Protein AF-A0A8J2XD46-F1 (afdb_monomer_lite)

Foldseek 3Di:
DPPDPCPPPPVQKKFWKWAQDPVPRDIQIDIGGPPDDDDPRIDTPPDIDDPVVSVVVRVVVVVVPPDD

Sequence (68 aa):
MIYTSKNDTDTTIYKVIIKVDEETDMLDFSIWPAHRTNPTGWKDIKKTGTKQECIDYAVKARSRRKSA

Secondary structure (DSSP, 8-state):
-------------EEEEEEEETTTTEEEEEEEETTSPPPTT-EEEEEEE-HHHHHHHHHHHHHTT---

Structure (mmCIF, N/CA/C/O backbone):
data_AF-A0A8J2XD46-F1
#
_entry.id   AF-A0A8J2XD46-F1
#
loop_
_atom_site.group_PDB
_atom_site.id
_atom_site.type_symbol
_atom_site.label_atom_id
_atom_site.label_alt_id
_atom_site.label_comp_id
_atom_site.label_asym_id
_atom_site.label_entity_id
_atom_site.label_seq_id
_atom_site.pdbx_PDB_ins_code
_atom_site.Cartn_x
_atom_site.Cartn_y
_atom_site.Cartn_z
_atom_site.occupancy
_atom_site.B_iso_or_equiv
_atom_site.auth_seq_id
_atom_site.auth_comp_id
_atom_site.auth_asym_id
_atom_site.auth_atom_id
_atom_site.pdbx_PDB_model_num
ATOM 1 N N . MET A 1 1 ? -15.315 24.807 11.849 1.00 46.59 1 MET A N 1
ATOM 2 C CA . MET A 1 1 ? -14.289 23.751 11.971 1.00 46.59 1 MET A CA 1
ATOM 3 C C . MET A 1 1 ? -14.954 22.497 12.493 1.00 46.59 1 MET A C 1
ATOM 5 O O . MET A 1 1 ? -15.276 22.452 13.668 1.00 46.59 1 MET A O 1
ATOM 9 N N . ILE A 1 2 ? -15.226 21.531 11.620 1.00 47.66 2 ILE A N 1
ATOM 10 C CA . ILE A 1 2 ? -15.505 20.147 12.013 1.00 47.66 2 ILE A CA 1
ATOM 11 C C . ILE A 1 2 ? -15.322 19.310 10.751 1.00 47.66 2 ILE A C 1
ATOM 13 O O . ILE A 1 2 ? -16.244 19.167 9.959 1.00 47.66 2 ILE A O 1
ATOM 17 N N . TYR A 1 3 ? -14.110 18.804 10.523 1.00 49.72 3 TYR A N 1
ATOM 18 C CA . TYR A 1 3 ? -14.007 17.560 9.769 1.00 49.72 3 TYR A CA 1
ATOM 19 C C . TYR A 1 3 ? -14.228 16.476 10.801 1.00 49.72 3 TYR A C 1
ATOM 21 O O . TYR A 1 3 ? -13.321 16.106 11.541 1.00 49.72 3 TYR A O 1
ATOM 29 N N . THR A 1 4 ? -15.498 16.104 10.937 1.00 45.94 4 THR A N 1
ATOM 30 C CA . THR A 1 4 ? -15.969 15.064 11.834 1.00 45.94 4 THR A CA 1
ATOM 31 C C . THR A 1 4 ? -15.076 13.852 11.647 1.00 45.94 4 THR A C 1
ATOM 33 O O . THR A 1 4 ? -15.007 13.291 10.552 1.00 45.94 4 THR A O 1
ATOM 36 N N . SER A 1 5 ? -14.368 13.491 12.713 1.00 56.34 5 SER A N 1
ATOM 37 C CA . SER A 1 5 ? -13.622 12.253 12.841 1.00 56.34 5 SER A CA 1
ATOM 38 C C . SER A 1 5 ? -14.574 11.099 12.556 1.00 56.34 5 SER A C 1
ATOM 40 O O . SER A 1 5 ? -15.258 10.605 13.450 1.00 56.34 5 SER A O 1
ATOM 42 N N . LYS A 1 6 ? -14.659 10.674 11.296 1.00 52.25 6 LYS A N 1
ATOM 43 C CA . LYS A 1 6 ? -15.293 9.411 10.948 1.00 52.25 6 LYS A CA 1
ATOM 44 C C . LYS A 1 6 ? -14.271 8.341 11.304 1.00 52.25 6 LYS A C 1
ATOM 46 O O . LYS A 1 6 ? -13.536 7.839 10.460 1.00 52.25 6 LYS A O 1
ATOM 51 N N . ASN A 1 7 ? -14.210 8.032 12.595 1.00 58.97 7 ASN A N 1
ATOM 52 C CA . ASN A 1 7 ? -13.702 6.766 13.099 1.00 58.97 7 ASN A CA 1
ATOM 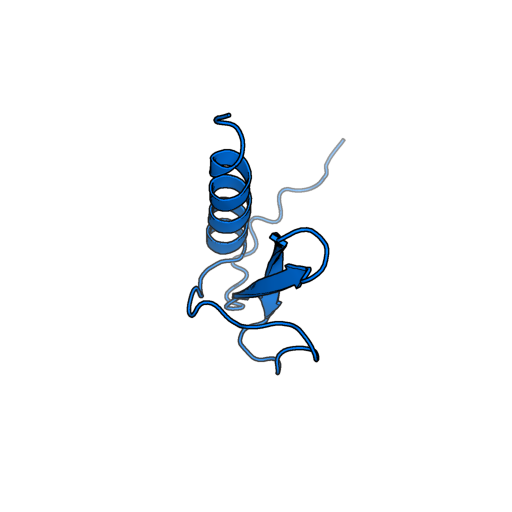53 C C . ASN A 1 7 ? -14.730 5.682 12.738 1.00 58.97 7 ASN A C 1
ATOM 55 O O . ASN A 1 7 ? -15.273 5.003 13.608 1.00 58.97 7 ASN A O 1
ATOM 59 N N . ASP A 1 8 ? -15.077 5.617 11.451 1.00 49.38 8 ASP A N 1
ATOM 60 C CA . ASP A 1 8 ? -15.948 4.590 10.930 1.00 49.38 8 ASP A CA 1
ATOM 61 C C . ASP A 1 8 ? -15.139 3.315 11.059 1.00 49.38 8 ASP A C 1
ATOM 63 O O . ASP A 1 8 ? -13.988 3.236 10.622 1.00 49.38 8 ASP A O 1
ATOM 67 N N . THR A 1 9 ? -15.722 2.344 11.731 1.00 53.44 9 THR A N 1
ATOM 68 C CA . THR A 1 9 ? -15.365 0.942 11.623 1.00 53.44 9 THR A CA 1
ATOM 69 C C . THR A 1 9 ? -15.491 0.528 10.155 1.00 53.44 9 THR A C 1
ATOM 71 O O . THR A 1 9 ? -16.432 -0.166 9.774 1.00 53.44 9 THR A O 1
ATOM 74 N N . ASP A 1 10 ? -14.566 0.993 9.316 1.00 61.97 10 ASP A N 1
ATOM 75 C CA . ASP A 1 10 ? -14.405 0.614 7.923 1.00 61.97 10 ASP A CA 1
ATOM 76 C C . ASP A 1 10 ? -13.878 -0.823 7.987 1.00 61.97 10 ASP A C 1
ATOM 78 O O . ASP A 1 10 ? -12.680 -1.094 7.951 1.00 61.97 10 ASP A O 1
ATOM 82 N N . THR A 1 11 ? -14.807 -1.757 8.204 1.00 69.00 11 THR A N 1
ATOM 83 C CA . THR A 1 11 ? -14.589 -3.211 8.163 1.00 69.00 11 THR A CA 1
ATOM 84 C C . THR A 1 11 ? -14.140 -3.666 6.776 1.00 69.00 11 THR A C 1
ATOM 86 O O . THR A 1 11 ? -13.786 -4.829 6.581 1.00 69.00 11 THR A O 1
ATOM 89 N N . THR A 1 12 ? -14.105 -2.750 5.806 1.00 83.62 12 THR A N 1
ATOM 90 C CA . THR A 1 12 ? -13.427 -2.936 4.536 1.00 83.62 12 THR A CA 1
ATOM 91 C C . THR A 1 12 ? -11.961 -3.253 4.789 1.00 83.62 12 THR A C 1
ATOM 93 O O . THR A 1 12 ? -11.165 -2.427 5.233 1.00 83.62 12 THR A O 1
ATOM 96 N N . ILE A 1 13 ? -11.587 -4.479 4.452 1.00 89.12 13 ILE A N 1
ATOM 97 C CA . ILE A 1 13 ? -10.189 -4.872 4.437 1.00 89.12 13 ILE A CA 1
ATOM 98 C C . ILE A 1 13 ? -9.520 -4.207 3.236 1.00 89.12 13 ILE A C 1
ATOM 100 O O . ILE A 1 13 ? -9.956 -4.355 2.086 1.00 89.12 13 ILE A O 1
ATOM 104 N N . TYR A 1 14 ? -8.440 -3.486 3.507 1.00 91.00 14 TYR A N 1
ATOM 105 C CA . TYR A 1 14 ? -7.547 -2.951 2.490 1.00 91.00 14 TYR A CA 1
ATOM 106 C C . TYR A 1 14 ? -6.311 -3.831 2.404 1.00 91.00 14 TYR A C 1
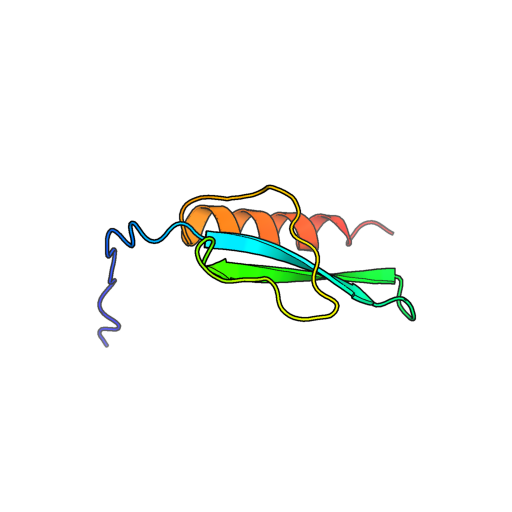ATOM 108 O O . TYR A 1 14 ? -5.964 -4.544 3.343 1.00 91.00 14 TYR A O 1
ATOM 116 N N . LYS A 1 15 ? -5.647 -3.778 1.258 1.00 92.88 15 LYS A N 1
ATOM 117 C CA . LYS A 1 15 ? -4.329 -4.343 1.015 1.00 92.88 15 LYS A CA 1
ATOM 118 C C . LYS A 1 15 ? -3.371 -3.246 0.589 1.00 92.88 15 LYS A C 1
ATOM 120 O O . LYS A 1 15 ? -3.766 -2.287 -0.071 1.00 92.88 15 LYS A O 1
ATOM 125 N N . VAL A 1 16 ? -2.108 -3.398 0.946 1.00 92.94 16 VAL A N 1
ATOM 126 C CA . VAL A 1 16 ? -1.030 -2.550 0.456 1.00 92.94 16 VAL A CA 1
ATOM 127 C C . VAL A 1 16 ? -0.560 -3.121 -0.874 1.00 92.94 16 VAL A C 1
ATOM 129 O O . VAL A 1 16 ? -0.197 -4.298 -0.974 1.00 92.94 16 VAL A O 1
ATOM 132 N N . ILE A 1 17 ? -0.584 -2.272 -1.890 1.00 93.31 17 ILE A N 1
ATOM 133 C CA . ILE A 1 17 ? -0.015 -2.544 -3.202 1.00 93.31 17 ILE A CA 1
ATOM 134 C C . ILE A 1 17 ? 1.183 -1.627 -3.423 1.00 93.31 17 ILE A C 1
ATOM 136 O O . ILE A 1 17 ? 1.223 -0.499 -2.923 1.00 93.31 17 ILE A O 1
ATOM 140 N N . ILE A 1 18 ? 2.162 -2.127 -4.164 1.00 92.44 18 ILE A N 1
ATOM 141 C CA . ILE A 1 18 ? 3.349 -1.385 -4.558 1.00 92.44 18 ILE A CA 1
ATOM 142 C C . ILE A 1 18 ? 3.420 -1.280 -6.071 1.00 92.44 18 ILE A C 1
ATOM 144 O O . ILE A 1 18 ? 3.097 -2.230 -6.791 1.00 92.44 18 ILE A O 1
ATOM 148 N N . LYS A 1 19 ? 3.878 -0.131 -6.540 1.00 91.00 19 LYS A N 1
ATOM 149 C CA . LYS A 1 19 ? 4.360 0.049 -7.900 1.00 91.00 19 LYS A CA 1
ATOM 150 C C . LYS A 1 19 ? 5.867 0.235 -7.824 1.00 91.00 19 LYS A C 1
ATOM 152 O O . LYS A 1 19 ? 6.339 1.058 -7.044 1.00 91.00 19 LYS A O 1
ATOM 157 N N . VAL A 1 20 ? 6.598 -0.563 -8.593 1.00 89.44 20 VAL A N 1
ATOM 158 C CA . VAL A 1 20 ? 8.033 -0.356 -8.787 1.00 89.44 20 VAL A CA 1
ATOM 159 C C . VAL A 1 20 ? 8.185 0.518 -10.015 1.00 89.44 20 VAL A C 1
ATOM 161 O O . VAL A 1 20 ? 7.646 0.192 -11.072 1.00 89.44 20 VAL A O 1
ATOM 164 N N . ASP A 1 21 ? 8.861 1.638 -9.847 1.00 87.44 21 ASP A N 1
ATOM 165 C CA . ASP A 1 21 ? 9.336 2.455 -10.943 1.00 87.44 21 ASP A CA 1
ATOM 166 C C . ASP A 1 21 ? 10.702 1.909 -11.372 1.00 87.44 21 ASP A C 1
ATOM 168 O O . ASP A 1 21 ? 11.683 2.018 -10.635 1.00 87.44 21 ASP A O 1
ATOM 172 N N . GLU A 1 22 ? 10.732 1.233 -12.523 1.00 83.56 22 GLU A N 1
ATOM 173 C CA . GLU A 1 22 ? 11.934 0.560 -13.036 1.00 83.56 22 GLU A CA 1
ATOM 174 C C . GLU A 1 22 ? 13.040 1.553 -13.425 1.00 83.56 22 GLU A C 1
ATOM 176 O O . GLU A 1 22 ? 14.211 1.184 -13.415 1.00 83.56 22 GLU A O 1
ATOM 181 N N . GLU A 1 23 ? 12.695 2.811 -13.725 1.00 84.06 23 GLU A N 1
ATOM 182 C CA . GLU A 1 23 ? 13.664 3.842 -14.113 1.00 84.06 23 GLU A CA 1
ATOM 183 C C . GLU A 1 23 ? 14.404 4.424 -12.905 1.00 84.06 23 GLU A C 1
ATOM 185 O O . GLU A 1 23 ? 15.583 4.765 -12.996 1.00 84.06 23 GLU A O 1
ATOM 190 N N . THR A 1 24 ? 13.726 4.539 -11.764 1.00 80.25 24 THR A N 1
ATOM 191 C CA . THR A 1 24 ? 14.254 5.241 -10.583 1.00 80.25 24 THR A CA 1
ATOM 192 C C . THR A 1 24 ? 14.488 4.337 -9.368 1.00 80.25 24 THR A C 1
ATOM 194 O O . THR A 1 24 ? 14.848 4.831 -8.296 1.00 80.25 24 THR A O 1
ATOM 197 N N . ASP A 1 25 ? 14.273 3.021 -9.507 1.00 77.62 25 ASP A N 1
ATOM 198 C CA . ASP A 1 25 ? 14.224 2.038 -8.407 1.00 77.62 25 ASP A CA 1
ATOM 199 C C . ASP A 1 25 ? 13.311 2.516 -7.253 1.00 77.62 25 ASP A C 1
ATOM 201 O O . ASP A 1 25 ? 13.509 2.241 -6.060 1.00 77.62 25 ASP A O 1
ATOM 205 N N . MET A 1 26 ? 12.288 3.314 -7.581 1.00 83.69 26 MET A N 1
ATOM 206 C CA . MET A 1 26 ? 11.365 3.881 -6.603 1.00 83.69 26 MET A CA 1
ATOM 207 C C . MET A 1 26 ? 10.170 2.976 -6.355 1.00 83.69 26 MET A C 1
ATOM 209 O O . MET A 1 26 ? 9.595 2.389 -7.261 1.00 83.69 26 MET A O 1
ATOM 213 N N . LEU A 1 27 ? 9.811 2.834 -5.078 1.00 86.31 27 LEU A N 1
ATOM 214 C CA . LEU A 1 27 ? 8.652 2.060 -4.654 1.00 86.31 27 LEU A CA 1
ATOM 215 C C . LEU A 1 27 ? 7.554 3.011 -4.205 1.00 86.31 27 LEU A C 1
ATOM 217 O O . LEU A 1 27 ? 7.667 3.666 -3.162 1.00 86.31 27 LEU A O 1
ATOM 221 N N . ASP A 1 28 ? 6.466 3.033 -4.963 1.00 88.19 28 ASP A N 1
ATOM 222 C CA . ASP A 1 28 ? 5.253 3.734 -4.583 1.00 88.19 28 ASP A CA 1
ATOM 223 C C . ASP A 1 28 ? 4.296 2.805 -3.855 1.00 88.19 28 ASP A C 1
ATOM 225 O O . ASP A 1 28 ? 3.793 1.832 -4.411 1.00 88.19 28 ASP A O 1
ATOM 229 N N . PHE A 1 29 ? 4.027 3.135 -2.594 1.00 90.00 29 PHE A N 1
ATOM 230 C CA . PHE A 1 29 ? 3.067 2.429 -1.759 1.00 90.00 29 PHE A CA 1
ATOM 231 C C . PHE A 1 29 ? 1.690 3.077 -1.900 1.00 90.00 29 PHE A C 1
ATOM 233 O O . PHE A 1 29 ? 1.547 4.292 -1.740 1.00 90.00 29 PHE A O 1
ATOM 240 N N . SER A 1 30 ? 0.671 2.258 -2.144 1.00 88.75 30 SER A N 1
ATOM 241 C CA . SER A 1 30 ? -0.729 2.676 -2.160 1.00 88.75 30 SER A CA 1
ATOM 242 C C . SER A 1 30 ? -1.606 1.651 -1.445 1.00 88.75 30 SER A C 1
ATOM 244 O O . SER A 1 30 ? -1.259 0.473 -1.340 1.00 88.75 30 SER A O 1
ATOM 246 N N . ILE A 1 31 ? -2.750 2.099 -0.933 1.00 90.62 31 ILE A N 1
ATOM 247 C CA . ILE A 1 31 ? -3.757 1.224 -0.331 1.00 90.62 31 ILE A CA 1
ATOM 248 C C . ILE A 1 31 ? 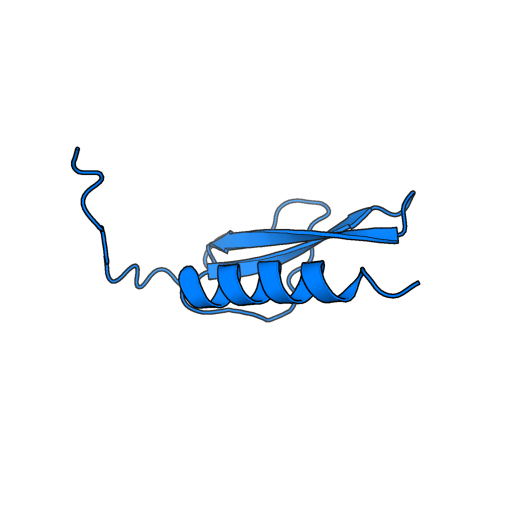-4.846 0.926 -1.362 1.00 90.62 31 ILE A C 1
ATOM 250 O O . ILE A 1 31 ? -5.333 1.821 -2.050 1.00 90.62 31 ILE A O 1
ATOM 254 N N . TRP A 1 32 ? -5.238 -0.338 -1.474 1.00 90.94 32 TRP A N 1
ATOM 255 C CA . TRP A 1 32 ? -6.259 -0.799 -2.410 1.00 90.94 32 TRP A CA 1
ATOM 256 C C . TRP A 1 32 ? -7.277 -1.678 -1.689 1.00 90.94 32 TRP A C 1
ATOM 258 O O . TRP A 1 32 ? -6.892 -2.419 -0.787 1.00 90.94 32 TRP A O 1
ATOM 268 N N . PRO A 1 33 ? -8.570 -1.649 -2.040 1.00 90.62 33 PRO A N 1
ATOM 269 C CA . PRO A 1 33 ? -9.541 -2.532 -1.405 1.00 90.62 33 PRO A CA 1
ATOM 270 C C . PRO A 1 33 ? -9.191 -4.003 -1.671 1.00 90.62 33 PRO A C 1
ATOM 272 O O . PRO A 1 33 ? -8.968 -4.394 -2.820 1.00 90.62 33 PRO A O 1
ATOM 275 N N . ALA A 1 34 ? -9.141 -4.838 -0.629 1.00 90.19 34 ALA A N 1
ATOM 276 C CA . ALA A 1 34 ? -8.711 -6.234 -0.760 1.00 90.19 34 ALA A CA 1
ATOM 277 C C . ALA A 1 34 ? -9.652 -7.061 -1.648 1.00 90.19 34 ALA A C 1
ATOM 279 O O . ALA A 1 34 ? -9.198 -7.952 -2.361 1.00 90.19 34 ALA A O 1
ATOM 280 N N . HIS A 1 35 ? -10.936 -6.696 -1.665 1.00 88.94 35 HIS A N 1
ATOM 281 C CA . HIS A 1 35 ? -11.974 -7.309 -2.493 1.00 88.94 35 HIS A CA 1
ATOM 282 C C . HIS A 1 35 ? -11.881 -6.952 -3.989 1.00 88.94 35 HIS A C 1
ATOM 284 O O . HIS A 1 35 ? -12.623 -7.515 -4.789 1.00 88.94 35 HIS A O 1
ATOM 290 N N . ARG A 1 36 ? -11.015 -6.009 -4.392 1.00 89.69 36 ARG A N 1
ATOM 291 C CA . ARG A 1 36 ? -10.825 -5.632 -5.801 1.00 89.69 36 ARG A CA 1
ATOM 292 C C . ARG A 1 36 ? -9.571 -6.264 -6.389 1.00 89.69 36 ARG A C 1
ATOM 294 O O . ARG A 1 36 ? -8.541 -6.378 -5.719 1.00 89.69 36 ARG A O 1
ATOM 301 N N . THR A 1 37 ? -9.630 -6.595 -7.675 1.00 91.81 37 THR A N 1
ATOM 302 C CA . THR A 1 37 ? -8.457 -6.988 -8.467 1.00 91.81 37 THR A CA 1
ATOM 303 C C . THR A 1 37 ? -7.441 -5.846 -8.518 1.00 91.81 37 THR A C 1
ATOM 305 O O . THR A 1 37 ? -7.819 -4.670 -8.512 1.00 91.81 37 THR A O 1
ATOM 308 N N . ASN A 1 38 ? -6.150 -6.183 -8.519 1.00 90.50 38 ASN A N 1
ATOM 309 C CA . ASN A 1 38 ? -5.082 -5.188 -8.588 1.00 90.50 38 ASN A CA 1
ATOM 310 C C . ASN A 1 38 ? -5.044 -4.546 -9.985 1.00 90.50 38 ASN A C 1
ATOM 312 O O . ASN A 1 38 ? -5.217 -5.257 -10.977 1.00 90.50 38 ASN A O 1
ATOM 316 N N . PRO A 1 39 ? -4.787 -3.233 -10.083 1.00 89.56 39 PRO A N 1
ATOM 317 C CA . PRO A 1 39 ? -4.539 -2.588 -11.366 1.00 89.56 39 PRO A CA 1
ATOM 318 C C . PRO A 1 39 ? -3.230 -3.077 -12.011 1.00 89.56 39 PRO A C 1
ATOM 320 O O . PRO A 1 39 ? -2.292 -3.485 -11.323 1.00 89.56 39 PRO A O 1
ATOM 323 N N . THR A 1 40 ? -3.154 -3.008 -13.342 1.00 90.31 40 THR A N 1
ATOM 324 C CA . THR A 1 40 ? -1.965 -3.389 -14.121 1.00 90.31 40 THR A CA 1
ATOM 325 C C . THR A 1 40 ? -0.733 -2.602 -13.669 1.00 90.31 40 THR A C 1
ATOM 327 O O . THR A 1 40 ? -0.796 -1.387 -13.491 1.00 90.31 40 THR A O 1
ATOM 330 N N . GLY A 1 41 ? 0.393 -3.293 -13.474 1.00 88.50 41 GLY A N 1
ATOM 331 C CA . GLY A 1 41 ? 1.648 -2.689 -13.005 1.00 88.50 41 GLY A CA 1
ATOM 332 C C . GLY A 1 41 ? 1.761 -2.530 -11.484 1.00 88.50 41 GLY A C 1
ATOM 333 O O . GLY A 1 41 ? 2.812 -2.119 -10.999 1.00 88.50 41 GLY A O 1
ATOM 334 N N . TRP A 1 42 ? 0.728 -2.893 -10.718 1.00 91.81 42 TRP A N 1
ATOM 335 C CA . TRP A 1 42 ? 0.774 -2.914 -9.256 1.00 91.81 42 TRP A CA 1
ATOM 336 C C . TRP A 1 42 ? 0.860 -4.344 -8.724 1.00 91.81 42 TRP A C 1
ATOM 338 O O . TRP A 1 42 ? 0.158 -5.245 -9.186 1.00 91.81 42 TRP A O 1
ATOM 348 N N . LYS A 1 43 ? 1.697 -4.550 -7.708 1.00 90.38 43 LYS A N 1
ATOM 349 C CA . LYS A 1 43 ? 1.883 -5.842 -7.036 1.00 90.38 43 LYS A CA 1
ATOM 350 C C . LYS A 1 43 ? 1.402 -5.744 -5.596 1.00 90.38 43 LYS A C 1
ATOM 352 O O . LYS A 1 43 ? 1.698 -4.763 -4.919 1.00 90.38 43 LYS A O 1
ATOM 357 N N . ASP A 1 44 ? 0.663 -6.735 -5.109 1.00 91.06 44 ASP A N 1
ATOM 358 C CA . ASP A 1 44 ? 0.355 -6.800 -3.681 1.00 91.06 44 ASP A CA 1
ATOM 359 C C . ASP A 1 44 ? 1.549 -7.359 -2.906 1.00 91.06 44 ASP A C 1
ATOM 361 O O . ASP A 1 44 ? 2.268 -8.238 -3.377 1.00 91.06 44 ASP A O 1
ATOM 365 N N . ILE A 1 45 ? 1.754 -6.845 -1.696 1.00 89.12 45 ILE A N 1
ATOM 366 C CA . ILE A 1 45 ? 2.835 -7.296 -0.808 1.00 89.12 45 ILE A CA 1
ATOM 367 C C . ILE A 1 45 ? 2.315 -8.188 0.324 1.00 89.12 45 ILE A C 1
ATOM 369 O O . ILE A 1 45 ? 2.929 -8.261 1.389 1.00 89.12 45 ILE A O 1
ATOM 373 N N . LYS A 1 46 ? 1.147 -8.823 0.135 1.00 84.81 46 LYS A N 1
ATOM 374 C CA . LYS A 1 46 ? 0.456 -9.638 1.153 1.00 84.81 46 LYS A CA 1
ATOM 375 C C . LYS A 1 46 ? 0.252 -8.935 2.507 1.00 84.81 46 LYS A C 1
ATOM 377 O O . LYS A 1 46 ? 0.101 -9.592 3.536 1.00 84.81 46 LYS A O 1
ATOM 382 N N . LYS A 1 47 ? 0.245 -7.597 2.532 1.00 86.12 47 LYS A N 1
ATOM 383 C CA . LYS A 1 47 ? -0.171 -6.815 3.699 1.00 86.12 47 LYS A CA 1
ATOM 384 C C . LYS A 1 47 ? -1.598 -6.363 3.526 1.00 86.12 47 LYS A C 1
ATOM 386 O O . LYS A 1 47 ? -1.889 -5.594 2.622 1.00 86.12 47 LYS A O 1
ATOM 391 N N . THR A 1 48 ? -2.461 -6.858 4.399 1.00 89.56 48 THR A N 1
ATOM 392 C CA . THR A 1 48 ? -3.881 -6.538 4.464 1.00 89.56 48 THR A CA 1
ATOM 393 C C . THR A 1 48 ? -4.252 -6.188 5.890 1.00 89.56 48 THR A C 1
ATOM 395 O O . THR A 1 48 ? -3.722 -6.792 6.820 1.00 89.56 48 THR A O 1
ATOM 398 N N . GLY A 1 49 ? -5.174 -5.256 6.064 1.00 88.19 49 GLY A N 1
ATOM 399 C CA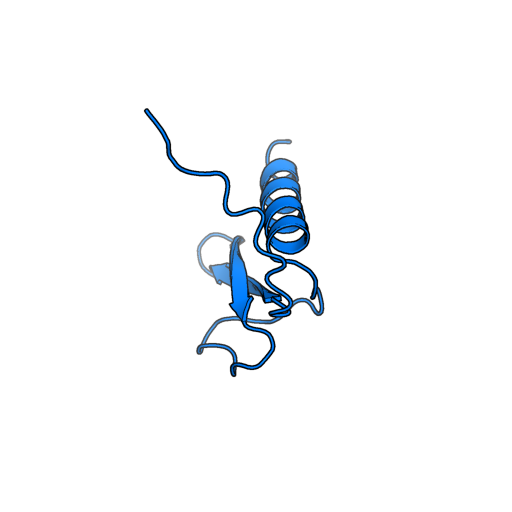 . GLY A 1 49 ? -5.639 -4.854 7.381 1.00 88.19 49 GLY A CA 1
ATOM 400 C C . GLY A 1 49 ? -6.601 -3.689 7.287 1.00 88.19 49 GLY A C 1
ATOM 401 O O . GLY A 1 49 ? -7.173 -3.410 6.225 1.00 88.19 49 GLY A O 1
ATOM 402 N N . THR A 1 50 ? -6.755 -2.987 8.400 1.00 88.62 50 THR A N 1
ATOM 403 C CA . THR A 1 50 ? -7.526 -1.748 8.411 1.00 88.62 50 THR A CA 1
ATOM 404 C C . THR A 1 50 ? -6.841 -0.677 7.565 1.00 88.62 50 THR A C 1
ATOM 406 O O . THR A 1 50 ? -5.628 -0.706 7.316 1.00 88.62 50 THR A O 1
ATOM 409 N N . LYS A 1 51 ? -7.625 0.315 7.136 1.00 84.38 51 LYS A N 1
ATOM 410 C CA . LYS A 1 51 ? -7.114 1.477 6.403 1.00 84.38 51 LYS A CA 1
ATOM 411 C C . LYS A 1 51 ? -5.932 2.127 7.130 1.00 84.38 51 LYS A C 1
ATOM 413 O O . LYS A 1 51 ? -4.924 2.435 6.501 1.00 84.38 51 LYS A O 1
ATOM 418 N N . GLN A 1 52 ? -6.043 2.290 8.449 1.00 86.69 52 GLN A N 1
ATOM 419 C CA . GLN A 1 52 ? -5.021 2.947 9.259 1.00 86.69 52 GLN A CA 1
ATOM 420 C C . GLN A 1 52 ? -3.725 2.133 9.332 1.00 86.69 52 GLN A C 1
ATOM 422 O O . GLN A 1 52 ? -2.654 2.701 9.135 1.00 86.69 52 GLN A O 1
ATOM 427 N N . GLU A 1 53 ? -3.808 0.817 9.547 1.00 86.69 53 GLU A N 1
ATOM 428 C CA . GLU A 1 53 ? -2.631 -0.065 9.551 1.00 86.69 53 GLU A CA 1
ATOM 429 C C . GLU A 1 53 ? -1.909 -0.056 8.199 1.00 86.69 53 GLU A C 1
ATOM 431 O O . GLU A 1 53 ? -0.680 0.014 8.143 1.00 86.69 53 GLU A O 1
ATOM 436 N N . CYS A 1 54 ? -2.666 -0.082 7.098 1.00 89.44 54 CYS A N 1
ATOM 437 C CA . CYS A 1 54 ? -2.096 -0.049 5.754 1.00 89.44 54 CYS A CA 1
ATOM 438 C C . CYS A 1 54 ? -1.407 1.295 5.450 1.00 89.44 54 CYS A C 1
ATOM 440 O O . CYS A 1 54 ? -0.332 1.311 4.848 1.00 89.44 54 CYS A O 1
ATOM 442 N N . ILE A 1 55 ? -1.996 2.416 5.883 1.00 86.81 55 ILE A N 1
ATOM 443 C CA . ILE A 1 55 ? -1.405 3.756 5.730 1.00 86.81 55 ILE A CA 1
ATOM 444 C C . ILE A 1 55 ? -0.139 3.894 6.578 1.00 86.81 55 ILE A C 1
ATOM 446 O O . ILE A 1 55 ? 0.888 4.339 6.066 1.00 86.81 55 ILE A O 1
ATOM 450 N N . ASP A 1 56 ? -0.186 3.491 7.849 1.00 89.44 56 ASP A N 1
ATOM 451 C CA . ASP A 1 56 ? 0.970 3.543 8.751 1.00 89.44 56 ASP A CA 1
ATOM 452 C C . ASP A 1 56 ? 2.144 2.721 8.199 1.00 89.44 56 ASP A C 1
ATOM 454 O O . ASP A 1 56 ? 3.278 3.205 8.150 1.00 89.44 56 ASP A O 1
ATOM 458 N N . TYR A 1 57 ? 1.863 1.523 7.677 1.00 88.44 57 TYR A N 1
ATOM 459 C CA . TYR A 1 57 ? 2.867 0.707 7.000 1.00 88.44 57 TYR A CA 1
ATOM 460 C C . TYR A 1 57 ? 3.492 1.439 5.802 1.00 88.44 57 TYR A C 1
ATOM 462 O O . TYR A 1 57 ? 4.718 1.509 5.699 1.00 88.44 57 TYR A O 1
ATOM 470 N N . ALA A 1 58 ? 2.671 2.009 4.911 1.00 86.50 58 ALA A N 1
ATOM 471 C CA . ALA A 1 58 ? 3.139 2.713 3.715 1.00 86.50 58 ALA A CA 1
ATOM 472 C C . ALA A 1 58 ? 4.027 3.924 4.055 1.00 86.50 58 ALA A C 1
ATOM 474 O O . ALA A 1 58 ? 5.060 4.143 3.416 1.00 86.50 58 ALA A O 1
ATOM 475 N N . VAL A 1 59 ? 3.666 4.688 5.090 1.00 86.50 59 VAL A N 1
ATOM 476 C CA . VAL A 1 59 ? 4.458 5.830 5.574 1.00 86.50 59 VAL A CA 1
ATOM 477 C C . VAL A 1 59 ? 5.787 5.359 6.166 1.00 86.50 59 VAL A C 1
ATOM 479 O O . VAL A 1 59 ? 6.844 5.862 5.778 1.00 86.50 59 VAL A O 1
ATOM 482 N N . LYS A 1 60 ? 5.768 4.354 7.050 1.00 85.94 60 LYS A N 1
ATOM 483 C CA . LYS A 1 60 ? 6.991 3.790 7.651 1.00 85.94 60 LYS A CA 1
ATOM 484 C C . LYS A 1 60 ? 7.941 3.216 6.603 1.00 85.94 60 LYS A C 1
ATOM 486 O O . LYS A 1 60 ? 9.155 3.376 6.733 1.00 85.94 60 LYS A O 1
ATOM 491 N N . ALA A 1 61 ? 7.408 2.571 5.567 1.00 82.38 61 ALA A N 1
ATOM 492 C CA . ALA A 1 61 ? 8.205 2.002 4.486 1.00 82.38 61 ALA A CA 1
ATOM 493 C C . ALA A 1 61 ? 8.949 3.084 3.683 1.00 82.38 61 ALA A C 1
ATOM 495 O O . ALA A 1 61 ? 10.131 2.915 3.383 1.00 82.38 61 ALA A O 1
ATOM 496 N N . ARG A 1 62 ? 8.301 4.225 3.409 1.00 72.81 62 ARG A N 1
ATOM 497 C CA . ARG A 1 62 ? 8.927 5.370 2.725 1.00 72.81 62 ARG A CA 1
ATOM 498 C C . ARG A 1 62 ? 10.007 6.054 3.571 1.00 72.81 62 ARG A C 1
ATOM 500 O O . ARG A 1 62 ? 11.042 6.440 3.033 1.00 72.81 62 ARG A O 1
ATOM 507 N N . SER A 1 63 ? 9.825 6.146 4.889 1.00 68.00 63 SER A N 1
ATOM 508 C CA . SER A 1 63 ? 10.795 6.798 5.785 1.00 68.00 63 SER A CA 1
ATOM 509 C C . SER A 1 63 ? 12.147 6.079 5.892 1.00 68.00 63 SER A C 1
ATOM 511 O O . SER A 1 63 ? 13.131 6.703 6.280 1.00 68.00 63 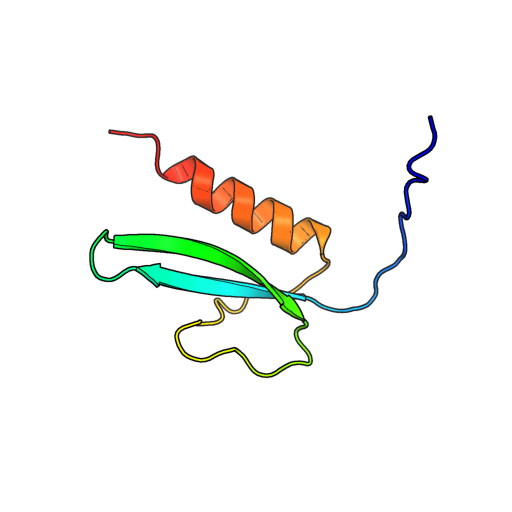SER A O 1
ATOM 51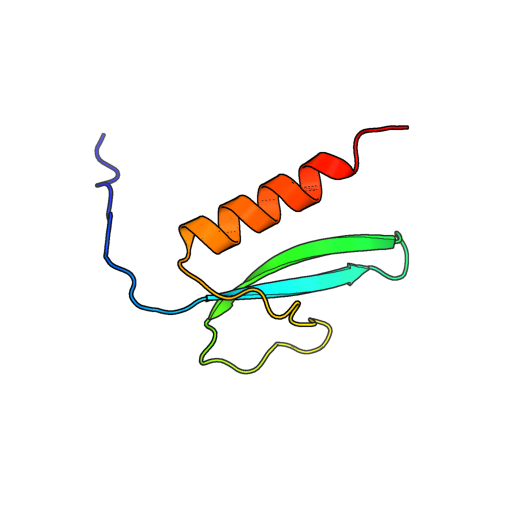3 N N . ARG A 1 64 ? 12.243 4.796 5.512 1.00 59.72 64 ARG A N 1
ATOM 514 C CA . ARG A 1 64 ? 13.509 4.036 5.544 1.00 59.72 64 ARG A CA 1
ATOM 515 C C . ARG A 1 64 ? 14.493 4.369 4.416 1.00 59.72 64 ARG A C 1
ATOM 517 O O . ARG A 1 64 ? 15.626 3.912 4.477 1.00 59.72 64 ARG A O 1
ATOM 524 N N . ARG A 1 65 ? 14.103 5.165 3.412 1.00 58.19 65 ARG A N 1
ATOM 525 C CA . ARG A 1 65 ? 14.982 5.544 2.286 1.00 58.19 65 ARG A CA 1
ATOM 526 C C . ARG A 1 65 ? 15.811 6.818 2.504 1.00 58.19 65 ARG A C 1
ATOM 528 O O . ARG A 1 65 ? 16.533 7.217 1.601 1.00 58.19 65 ARG A O 1
ATOM 535 N N . LYS A 1 66 ? 15.754 7.452 3.683 1.00 48.41 66 LYS A N 1
ATOM 536 C CA . LYS A 1 66 ? 16.668 8.550 4.057 1.00 48.41 66 LYS A CA 1
ATOM 537 C C . LYS A 1 66 ? 17.803 8.032 4.940 1.00 48.41 66 LYS A C 1
ATOM 539 O O . LYS A 1 66 ? 17.808 8.251 6.147 1.00 48.41 66 LYS A O 1
ATOM 544 N N . SER A 1 67 ? 18.740 7.303 4.352 1.00 49.91 67 SER A N 1
ATOM 545 C CA . SER A 1 67 ? 20.069 7.071 4.930 1.00 49.91 67 SER A CA 1
ATOM 546 C C . SER A 1 67 ? 21.039 6.741 3.801 1.00 49.91 67 SER A C 1
ATOM 548 O O . SER A 1 67 ? 21.315 5.574 3.537 1.00 49.91 67 SER A O 1
ATOM 550 N N . ALA A 1 68 ? 21.477 7.794 3.116 1.00 40.31 68 ALA A N 1
ATOM 551 C CA . ALA A 1 68 ? 22.758 7.921 2.428 1.00 40.31 68 ALA A CA 1
ATOM 552 C C . ALA A 1 68 ? 23.007 9.418 2.215 1.00 40.31 68 ALA A C 1
ATOM 554 O O . ALA A 1 68 ? 22.065 10.088 1.729 1.00 40.31 68 ALA A O 1
#

Radius of gyration: 14.06 Å; chains: 1; bounding box: 39×33×27 Å

pLDDT: mean 79.39, std 15.59, range [40.31, 93.31]